Protein AF-A0A7R9VJX6-F1 (afdb_monomer_lite)

Radius of gyration: 19.81 Å; chains: 1; bounding box: 51×28×48 Å

Foldseek 3Di:
DDFDQDPVRDGQDWEWDWDADPVGHTDDIDTDDARDYFPDKDADPQRQWIWTDHPNDIDIDGHDDPWAWEDDDQWTWTWDDDPPAWIWIWTARNVVRDIDIDTDRDDPHDYDDDD

Sequence (115 aa):
VVDVLSSKGERRKLNVVKCYSPYGEHLRNMKVPGGSGISAMTWEGNGLRLALAVDGSIYFANVRPSYKWTVAQSTLVYAFCKAGSSCGMMFWNTKTDDRRIKYVPSIHDLHSAGD

InterPro domains:
  IPR039857 Intraflagellar transport protein 122/121 homolog [PTH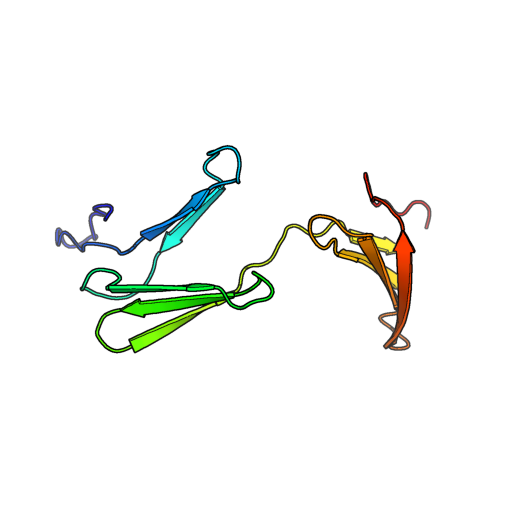R12764] (15-110)

Structure (mmCIF, N/CA/C/O backbone):
data_AF-A0A7R9VJX6-F1
#
_entry.id   AF-A0A7R9VJX6-F1
#
loop_
_atom_site.group_PDB
_atom_site.id
_atom_site.type_symbol
_atom_site.label_atom_id
_atom_site.label_alt_id
_atom_site.label_comp_id
_atom_site.label_asym_id
_atom_site.label_entity_id
_atom_site.label_seq_id
_atom_site.pdbx_PDB_ins_code
_atom_site.Cartn_x
_atom_site.Cartn_y
_atom_site.Cartn_z
_atom_site.occupancy
_atom_site.B_iso_or_equiv
_atom_site.auth_seq_id
_atom_site.auth_comp_id
_atom_site.auth_asym_id
_atom_site.auth_atom_id
_atom_site.pdbx_PDB_model_num
ATOM 1 N N . VAL A 1 1 ? -10.468 9.103 16.784 1.00 46.53 1 VAL A N 1
ATOM 2 C CA . VAL A 1 1 ? -11.869 9.398 16.405 1.00 46.53 1 VAL A CA 1
ATOM 3 C C . VAL A 1 1 ? -11.909 10.823 15.897 1.00 46.53 1 VAL A C 1
ATOM 5 O O . VAL A 1 1 ? -11.337 11.684 16.553 1.00 46.53 1 VAL A O 1
ATOM 8 N N . VAL A 1 2 ? -12.460 11.053 14.708 1.00 45.12 2 VAL A N 1
ATOM 9 C CA . VAL A 1 2 ? -12.644 12.404 14.161 1.00 45.12 2 VAL A CA 1
ATOM 10 C C . VAL A 1 2 ? -14.132 12.563 13.892 1.00 45.12 2 VAL A C 1
ATOM 12 O O . VAL A 1 2 ? -14.724 11.687 13.258 1.00 45.12 2 VAL A O 1
ATOM 15 N N . ASP A 1 3 ? -14.733 13.632 14.402 1.00 43.78 3 ASP A N 1
ATOM 16 C CA . ASP A 1 3 ? -16.150 13.904 14.181 1.00 43.78 3 ASP A CA 1
ATOM 17 C C . ASP A 1 3 ? -16.352 14.454 12.767 1.00 43.78 3 ASP A C 1
ATOM 19 O O . ASP A 1 3 ? -15.680 15.396 12.345 1.00 43.78 3 ASP A O 1
ATOM 23 N N . VAL A 1 4 ? -17.278 13.853 12.020 1.00 48.31 4 VAL A N 1
ATOM 24 C CA . VAL A 1 4 ? -17.715 14.348 10.711 1.00 48.31 4 VAL A CA 1
ATOM 25 C C . VAL A 1 4 ? -19.231 14.481 10.743 1.00 48.31 4 VAL A C 1
ATOM 27 O O . VAL A 1 4 ? -19.941 13.538 11.092 1.00 48.31 4 VAL A O 1
ATOM 30 N N . LEU A 1 5 ? -19.728 15.667 10.392 1.00 40.69 5 LEU A N 1
ATOM 31 C CA . LEU A 1 5 ? -21.159 15.949 10.321 1.00 40.69 5 LEU A CA 1
ATOM 32 C C . LEU A 1 5 ? -21.748 15.295 9.063 1.00 40.69 5 LEU A C 1
ATOM 34 O O . LEU A 1 5 ? -21.300 15.555 7.947 1.00 40.69 5 LEU A O 1
ATOM 38 N N . SER A 1 6 ? -22.746 14.429 9.241 1.00 46.09 6 SER A N 1
ATOM 39 C CA . SER A 1 6 ? -23.576 13.928 8.141 1.00 46.09 6 SER A CA 1
ATOM 40 C C . SER A 1 6 ? -24.657 14.955 7.780 1.00 46.09 6 SER A C 1
ATOM 42 O O . SER A 1 6 ? -25.083 15.724 8.642 1.00 46.09 6 SER A O 1
ATOM 44 N N . SER A 1 7 ? -25.159 14.935 6.537 1.00 48.00 7 SER A N 1
ATOM 45 C CA . SER A 1 7 ? -26.208 15.851 6.042 1.00 48.00 7 SER A CA 1
ATOM 46 C C . SER A 1 7 ? -27.529 15.796 6.827 1.00 48.00 7 SER A C 1
ATOM 48 O O . SER A 1 7 ? -28.382 16.656 6.641 1.00 48.00 7 SER A O 1
ATOM 50 N N . LYS A 1 8 ? -27.690 14.816 7.726 1.00 51.22 8 LYS A N 1
ATOM 51 C CA . LYS A 1 8 ? -28.839 14.659 8.631 1.00 51.22 8 LYS A CA 1
ATOM 52 C C . LYS A 1 8 ? -28.586 15.103 10.082 1.00 51.22 8 LYS A C 1
ATOM 54 O O . LYS A 1 8 ? -29.394 14.798 10.947 1.00 51.22 8 LYS A O 1
ATOM 59 N N . GLY A 1 9 ? -27.472 15.771 10.392 1.00 50.22 9 GLY A N 1
ATOM 60 C CA . GLY A 1 9 ? -27.180 16.245 11.757 1.00 50.22 9 GLY A CA 1
ATOM 61 C C . GLY A 1 9 ? -26.773 15.152 12.761 1.00 50.22 9 GLY A C 1
ATOM 62 O O . GLY A 1 9 ? -26.416 15.466 13.894 1.00 50.22 9 GLY A O 1
ATOM 63 N N . GLU A 1 10 ? -26.744 13.878 12.359 1.00 55.03 10 GLU A N 1
ATOM 64 C CA . GLU A 1 10 ? -26.171 12.796 13.166 1.00 55.03 10 GLU A CA 1
ATOM 65 C C . GLU A 1 10 ? -24.639 12.915 13.217 1.00 55.03 10 GLU A C 1
ATOM 67 O O . GLU A 1 10 ? -23.957 12.820 12.188 1.00 55.03 10 GLU A O 1
ATOM 72 N N . ARG A 1 11 ? -24.079 13.068 14.427 1.00 53.69 11 ARG A N 1
ATOM 73 C CA . ARG A 1 11 ? -22.641 12.883 14.674 1.00 53.69 11 ARG A CA 1
ATOM 74 C C . ARG A 1 11 ? -22.302 11.404 14.529 1.00 53.69 11 ARG A C 1
ATOM 76 O O . ARG A 1 11 ? -22.426 10.632 15.477 1.00 53.69 11 ARG A O 1
ATOM 83 N N . ARG A 1 12 ? -21.857 11.000 13.342 1.00 61.69 12 ARG A N 1
ATOM 84 C CA . ARG A 1 12 ? -21.286 9.666 13.140 1.00 61.69 12 ARG A CA 1
ATOM 85 C C . ARG A 1 12 ? -19.812 9.716 13.505 1.00 61.69 12 ARG A C 1
ATOM 87 O O . ARG A 1 12 ? -19.025 10.393 12.846 1.00 61.69 12 ARG A O 1
ATOM 94 N N . LYS A 1 13 ? -19.441 8.995 14.563 1.00 65.94 13 LYS A N 1
ATOM 95 C CA . LYS A 1 13 ? -18.035 8.768 14.900 1.00 65.94 13 LYS A CA 1
ATOM 96 C C . LYS A 1 13 ? -17.432 7.920 13.791 1.00 65.94 13 LYS A C 1
ATOM 98 O O . LYS A 1 13 ? -17.842 6.783 13.596 1.00 65.94 13 LYS A O 1
ATOM 103 N N . LEU A 1 14 ? -16.489 8.486 13.045 1.00 76.75 14 LEU A N 1
ATOM 104 C CA . LEU A 1 14 ? -15.758 7.736 12.036 1.00 76.75 14 LEU A CA 1
ATOM 105 C C . LEU A 1 14 ? -14.461 7.205 12.632 1.00 76.75 14 LEU A C 1
ATOM 107 O O . LEU A 1 14 ? -13.681 7.935 13.261 1.00 76.75 14 LEU A O 1
ATOM 111 N N . ASN A 1 15 ? -14.209 5.930 12.368 1.00 87.75 15 ASN A N 1
ATOM 112 C CA . ASN A 1 15 ? -12.904 5.345 12.589 1.00 87.75 15 ASN A CA 1
ATOM 113 C C . ASN A 1 15 ? -11.937 5.874 11.538 1.00 87.75 15 ASN A C 1
ATOM 115 O O . ASN A 1 15 ? -12.224 5.883 10.339 1.00 87.75 15 ASN A O 1
ATOM 119 N N . VAL A 1 16 ? -10.777 6.326 12.001 1.00 90.19 16 VAL A N 1
ATOM 120 C CA . VAL A 1 16 ? -9.723 6.843 11.135 1.00 90.19 16 VAL A CA 1
ATOM 121 C C . VAL A 1 16 ? -8.405 6.252 11.591 1.00 90.19 16 VAL A C 1
ATOM 123 O O . VAL A 1 16 ? -7.991 6.472 12.729 1.00 90.19 16 VAL A O 1
ATOM 126 N N . VAL A 1 17 ? -7.739 5.545 10.685 1.00 91.81 17 VAL A N 1
ATOM 127 C CA . VAL A 1 17 ? -6.328 5.187 10.826 1.00 91.81 17 VAL A CA 1
ATOM 128 C C . VAL A 1 17 ? -5.511 6.336 10.248 1.00 91.81 17 VAL A C 1
ATOM 130 O O . VAL A 1 17 ? -5.730 6.747 9.106 1.00 91.81 17 VAL A O 1
ATOM 133 N N . LYS A 1 18 ? -4.591 6.877 11.045 1.00 92.00 18 LYS A N 1
ATOM 134 C CA . LYS A 1 18 ? -3.647 7.907 10.609 1.00 92.00 18 LYS A CA 1
ATOM 135 C C . LYS A 1 18 ? -2.295 7.255 10.349 1.00 92.00 18 LYS A C 1
ATOM 137 O O . LYS A 1 18 ? -1.743 6.612 11.236 1.00 92.00 18 LYS A O 1
ATOM 142 N N . CYS A 1 19 ? -1.779 7.418 9.142 1.00 89.31 19 CYS A N 1
ATOM 143 C CA . CYS A 1 19 ? -0.470 6.922 8.743 1.00 89.31 19 CYS A CA 1
ATOM 144 C C . CYS A 1 19 ? 0.556 8.047 8.880 1.00 89.31 19 CYS A C 1
ATOM 146 O O . CYS A 1 19 ? 0.316 9.155 8.396 1.00 89.31 19 CYS A O 1
ATOM 148 N N . TYR A 1 20 ? 1.692 7.736 9.500 1.00 91.31 20 TYR A N 1
ATOM 149 C CA . TYR A 1 20 ? 2.810 8.654 9.696 1.00 91.31 20 TYR A CA 1
ATOM 150 C C . TYR A 1 20 ? 4.103 8.051 9.143 1.00 91.31 20 TYR A C 1
ATOM 152 O O . TYR A 1 20 ? 4.234 6.827 9.071 1.00 91.31 20 TYR A O 1
ATOM 160 N N . SER A 1 21 ? 5.046 8.904 8.746 1.00 87.94 21 SER A N 1
ATOM 161 C CA . SER A 1 21 ? 6.404 8.491 8.409 1.00 87.94 21 SER A CA 1
ATOM 162 C C . SER A 1 21 ? 7.158 8.070 9.678 1.00 87.94 21 SER A C 1
ATOM 164 O O . SER A 1 21 ? 6.764 8.453 10.785 1.00 87.94 21 SER A O 1
ATOM 166 N N . PRO A 1 22 ? 8.273 7.325 9.555 1.00 85.56 22 PRO A N 1
ATOM 167 C CA . PRO A 1 22 ? 9.154 7.039 10.691 1.00 85.56 22 PRO A CA 1
ATOM 168 C C . PRO A 1 22 ? 9.708 8.299 11.378 1.00 85.56 22 PRO A C 1
ATOM 170 O O . PRO A 1 22 ? 10.150 8.226 12.518 1.00 85.56 22 PRO A O 1
ATOM 173 N N . TYR A 1 23 ? 9.662 9.449 10.698 1.00 93.75 23 TYR A N 1
ATOM 174 C CA . TYR A 1 23 ? 10.088 10.754 11.206 1.00 93.75 23 TYR A CA 1
ATOM 175 C C . TYR A 1 23 ? 8.936 11.562 11.832 1.00 93.75 23 TYR A C 1
ATOM 177 O O . TYR A 1 23 ? 9.127 12.709 12.220 1.00 93.75 23 TYR A O 1
ATOM 185 N N . GLY A 1 24 ? 7.736 10.978 11.934 1.00 93.00 24 GLY A N 1
ATOM 186 C CA . GLY A 1 24 ? 6.560 11.609 12.540 1.00 93.00 24 GLY A CA 1
ATOM 187 C C . GLY A 1 24 ? 5.737 12.487 11.595 1.00 93.00 24 GLY A C 1
ATOM 188 O O . GLY A 1 24 ? 4.766 13.106 12.029 1.00 93.00 24 GLY A O 1
ATOM 189 N N . GLU A 1 25 ? 6.063 12.532 10.303 1.00 94.50 25 GLU A N 1
ATOM 190 C CA . GLU A 1 25 ? 5.308 13.326 9.330 1.00 94.50 25 GLU A CA 1
ATOM 191 C C . GLU A 1 25 ? 3.980 12.650 8.995 1.00 94.50 25 GLU A C 1
ATOM 193 O O . GLU A 1 25 ? 3.917 11.438 8.795 1.00 94.50 25 GLU A O 1
ATOM 198 N N . HIS A 1 26 ? 2.897 13.418 8.910 1.00 93.19 26 HIS A N 1
ATOM 199 C CA . HIS A 1 26 ? 1.596 12.876 8.523 1.00 93.19 26 HIS A CA 1
ATOM 200 C C . HIS A 1 26 ? 1.579 12.515 7.032 1.00 93.19 26 HIS A C 1
ATOM 202 O O . HIS A 1 26 ? 1.855 13.358 6.186 1.00 93.19 26 HIS A O 1
ATOM 208 N N . LEU A 1 27 ? 1.232 11.265 6.708 1.00 89.75 27 LEU A N 1
ATOM 209 C CA . LEU A 1 27 ? 1.191 10.772 5.328 1.00 89.75 27 LEU A CA 1
ATOM 210 C C . LEU A 1 27 ? -0.234 10.747 4.774 1.00 89.75 27 LEU A C 1
ATOM 212 O O . LEU A 1 27 ? -0.509 11.254 3.687 1.00 89.75 27 LEU A O 1
ATOM 216 N N . ARG A 1 28 ? -1.154 10.080 5.484 1.00 89.12 28 ARG A N 1
ATOM 217 C CA . ARG A 1 28 ? -2.520 9.848 4.993 1.00 89.12 28 ARG A CA 1
ATOM 218 C C . ARG A 1 28 ? -3.482 9.497 6.124 1.00 89.12 28 ARG A C 1
ATOM 220 O O . ARG A 1 28 ? -3.096 8.909 7.128 1.00 89.12 28 ARG A O 1
ATOM 227 N N . ASN A 1 29 ? -4.760 9.811 5.919 1.00 91.81 29 ASN A N 1
ATOM 228 C CA . ASN A 1 29 ? -5.869 9.320 6.735 1.00 91.81 29 ASN A CA 1
ATOM 229 C C . ASN A 1 29 ? -6.672 8.281 5.948 1.00 91.81 29 ASN A C 1
ATOM 231 O O . ASN A 1 29 ? -7.071 8.539 4.813 1.00 91.81 29 ASN A O 1
ATOM 235 N N . MET A 1 30 ? -6.950 7.136 6.564 1.00 90.88 30 MET A N 1
ATOM 236 C CA . MET A 1 30 ? -7.807 6.092 6.011 1.00 90.88 30 MET A CA 1
ATOM 237 C C . MET A 1 30 ? -9.057 5.965 6.876 1.00 90.88 30 MET A C 1
ATOM 239 O O . MET A 1 30 ? -8.969 5.663 8.066 1.00 90.88 30 MET A O 1
ATOM 243 N N . LYS A 1 31 ? -10.224 6.215 6.277 1.00 90.50 31 LYS A N 1
ATOM 244 C CA . LYS A 1 31 ? -11.513 5.991 6.938 1.00 90.50 31 LYS A CA 1
ATOM 245 C C . LYS A 1 31 ? -11.790 4.495 6.981 1.00 90.50 31 LYS A C 1
ATOM 247 O O . LYS A 1 31 ? -11.627 3.818 5.969 1.00 90.50 31 LYS A O 1
ATOM 252 N N . VAL A 1 32 ? -12.222 4.007 8.134 1.00 90.00 32 VAL A N 1
ATOM 253 C CA . VAL A 1 32 ? -12.578 2.603 8.337 1.00 90.00 32 VAL A CA 1
ATOM 254 C C . VAL A 1 32 ? -14.080 2.534 8.622 1.00 90.00 32 VAL A C 1
ATOM 256 O O . VAL A 1 32 ? -14.565 3.322 9.439 1.00 90.00 32 VAL A O 1
ATOM 259 N N . PRO A 1 33 ? -14.836 1.660 7.937 1.00 87.12 33 PRO A N 1
ATOM 260 C CA . PRO A 1 33 ? -16.240 1.420 8.257 1.00 87.12 33 PRO A CA 1
ATOM 261 C C . PRO A 1 33 ? -16.421 0.917 9.695 1.00 87.12 33 PRO A C 1
ATOM 263 O O . PRO A 1 33 ? -15.481 0.415 10.306 1.00 87.12 33 PRO A O 1
ATOM 266 N N . GLY A 1 34 ? -17.637 1.044 10.218 1.00 82.75 34 GLY A N 1
ATOM 267 C CA . GLY A 1 34 ? -17.992 0.614 11.572 1.00 82.75 34 GLY A CA 1
ATOM 268 C C . GLY A 1 34 ? -18.477 1.762 12.453 1.00 82.75 34 GLY A C 1
ATOM 269 O O . GLY A 1 34 ? -18.169 2.930 12.207 1.00 82.75 34 GLY A O 1
ATOM 270 N N . GLY A 1 35 ? -19.291 1.409 13.443 1.00 76.62 35 GLY A N 1
ATOM 271 C CA . GLY A 1 35 ? -19.828 2.314 14.455 1.00 76.62 35 GLY A CA 1
ATOM 272 C C . GLY A 1 35 ? -19.045 2.265 15.770 1.00 76.62 35 GLY A C 1
ATOM 273 O O . GLY A 1 35 ? -18.975 3.284 16.462 1.00 76.62 35 GLY A O 1
ATOM 274 N N . SER A 1 36 ? -18.427 1.124 16.109 1.00 77.38 36 SER A N 1
ATOM 275 C CA . SER A 1 36 ? -17.504 1.020 17.248 1.00 77.38 36 SER A CA 1
ATOM 276 C C . SER A 1 36 ? -16.112 1.525 16.893 1.00 77.38 36 SER A C 1
ATOM 278 O O . SER A 1 36 ? -15.753 1.588 15.727 1.00 77.38 36 SER A O 1
ATOM 280 N N . GLY A 1 37 ? -15.270 1.801 17.892 1.00 84.81 37 GLY A N 1
ATOM 281 C CA . GLY A 1 37 ? -13.837 2.024 17.670 1.00 84.81 37 GLY A CA 1
ATOM 282 C C . GLY A 1 37 ? -13.124 0.815 17.041 1.00 84.81 37 GLY A C 1
ATOM 283 O O . GLY A 1 37 ? -13.645 -0.302 17.054 1.00 84.81 37 GLY A O 1
ATOM 284 N N . ILE A 1 38 ? -11.907 1.036 16.536 1.00 91.69 38 ILE A N 1
ATOM 285 C CA . ILE A 1 38 ? -10.978 -0.039 16.147 1.00 91.69 38 ILE A CA 1
ATOM 286 C C . ILE A 1 38 ? -10.453 -0.694 17.431 1.00 91.69 38 ILE A C 1
ATOM 288 O O . ILE A 1 38 ? -9.838 -0.005 18.245 1.00 91.69 38 ILE A O 1
ATOM 292 N N . SER A 1 39 ? -10.697 -1.993 17.622 1.00 93.94 39 SER A N 1
ATOM 293 C CA . SER A 1 39 ? -10.311 -2.710 18.848 1.00 93.94 39 SER A CA 1
ATOM 294 C C . SER A 1 39 ? -8.900 -3.294 18.787 1.00 93.94 39 SER A C 1
ATOM 296 O O . SER A 1 39 ? -8.227 -3.381 19.810 1.00 93.94 39 SER A O 1
ATOM 298 N N . ALA A 1 40 ? -8.436 -3.670 17.595 1.00 94.38 40 ALA A N 1
ATOM 299 C CA . ALA A 1 40 ? -7.086 -4.171 17.371 1.00 94.38 40 ALA A CA 1
ATOM 300 C C . ALA A 1 40 ? -6.625 -3.902 15.934 1.00 94.38 40 ALA A C 1
ATOM 302 O O . ALA A 1 40 ? -7.437 -3.779 15.012 1.00 94.38 40 ALA A O 1
ATOM 303 N N . MET A 1 41 ? -5.306 -3.846 15.742 1.00 94.19 41 MET A N 1
ATOM 304 C CA . MET A 1 41 ? -4.683 -3.750 14.426 1.00 94.19 41 MET A CA 1
ATOM 305 C C . MET A 1 41 ? -3.351 -4.493 14.385 1.00 94.19 41 MET A C 1
ATOM 307 O O . MET A 1 41 ? -2.620 -4.510 15.373 1.00 94.19 41 MET A O 1
ATOM 311 N N . THR A 1 42 ? -3.020 -5.077 13.237 1.00 95.25 42 THR A N 1
ATOM 312 C CA . THR A 1 42 ? -1.722 -5.723 13.01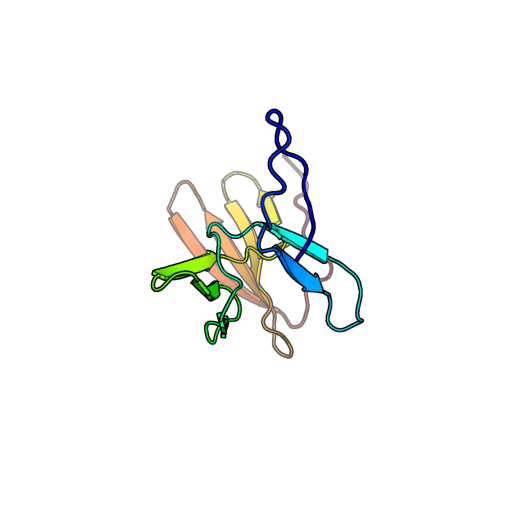7 1.00 95.25 42 THR A CA 1
ATOM 313 C C . THR A 1 42 ? -1.276 -5.602 11.563 1.00 95.25 42 THR A C 1
ATOM 315 O O . THR A 1 42 ? -2.100 -5.441 10.660 1.00 95.25 42 THR A O 1
ATOM 318 N N . TRP A 1 43 ? 0.032 -5.679 11.341 1.00 93.50 43 TRP A N 1
ATOM 319 C CA . TRP A 1 43 ? 0.653 -5.651 10.021 1.00 93.50 43 TRP A CA 1
ATOM 320 C C . TRP A 1 43 ? 0.895 -7.063 9.488 1.00 93.50 43 TRP A C 1
ATOM 322 O O . TRP A 1 43 ? 1.288 -7.965 10.224 1.00 93.50 43 TRP A O 1
ATOM 332 N N . GLU A 1 44 ? 0.721 -7.236 8.180 1.00 92.38 44 GLU A N 1
ATOM 333 C CA . GLU A 1 44 ? 1.303 -8.365 7.454 1.00 92.38 44 GLU A CA 1
ATOM 334 C C . GLU A 1 44 ? 2.838 -8.252 7.485 1.00 92.38 44 GLU A C 1
ATOM 336 O O . GLU A 1 44 ? 3.384 -7.150 7.418 1.00 92.38 44 GLU A O 1
ATOM 341 N N . GLY A 1 45 ? 3.556 -9.378 7.555 1.00 84.19 45 GLY A N 1
ATOM 342 C CA . GLY A 1 45 ? 5.016 -9.391 7.737 1.00 84.19 45 GLY A CA 1
ATOM 343 C C . GLY A 1 45 ? 5.833 -8.678 6.646 1.00 84.19 45 GLY A C 1
ATOM 344 O O . GLY A 1 45 ? 6.978 -8.307 6.888 1.00 84.19 45 GLY A O 1
ATOM 345 N N . ASN A 1 46 ? 5.263 -8.451 5.458 1.00 80.81 46 ASN A N 1
ATOM 346 C CA . ASN A 1 46 ? 5.890 -7.676 4.377 1.00 80.81 46 ASN A CA 1
ATOM 347 C C . ASN A 1 46 ? 5.585 -6.163 4.433 1.00 80.81 46 ASN A C 1
ATOM 349 O O . ASN A 1 46 ? 6.144 -5.409 3.639 1.00 80.81 46 ASN A O 1
ATOM 353 N N . GLY A 1 47 ? 4.703 -5.717 5.335 1.00 83.94 47 GLY A N 1
ATOM 354 C CA . GLY A 1 47 ? 4.299 -4.318 5.489 1.00 83.94 47 GLY A CA 1
ATOM 355 C C . GLY A 1 47 ? 3.371 -3.775 4.394 1.00 83.94 47 GLY A C 1
ATOM 356 O O . GLY A 1 47 ? 3.101 -2.577 4.370 1.00 83.94 47 GLY A O 1
ATOM 357 N N . LEU A 1 48 ? 2.868 -4.618 3.485 1.00 88.69 48 LEU A N 1
ATOM 358 C CA . LEU A 1 48 ? 1.997 -4.194 2.378 1.00 88.69 48 LEU A CA 1
ATOM 359 C C . LEU A 1 48 ? 0.506 -4.324 2.691 1.00 88.69 48 LEU A C 1
ATOM 361 O O . LEU A 1 48 ? -0.334 -3.948 1.873 1.00 88.69 48 LEU A O 1
ATOM 365 N N . ARG A 1 49 ? 0.155 -4.829 3.872 1.00 92.88 49 ARG A N 1
ATOM 366 C CA . ARG A 1 49 ? -1.234 -4.978 4.293 1.00 92.88 49 ARG A CA 1
ATOM 367 C C . ARG A 1 49 ? -1.381 -4.814 5.790 1.00 92.88 49 ARG A C 1
ATOM 369 O O . ARG A 1 49 ? -0.511 -5.201 6.566 1.00 92.88 49 ARG A O 1
ATOM 376 N N . LEU A 1 50 ? -2.530 -4.287 6.172 1.00 93.94 50 LEU A N 1
ATOM 377 C CA . LEU A 1 50 ? -2.958 -4.107 7.544 1.00 93.94 50 LEU A CA 1
ATOM 378 C C . LEU A 1 50 ? -4.247 -4.900 7.774 1.00 93.94 50 LEU A C 1
ATOM 380 O O . LEU A 1 50 ? -5.152 -4.854 6.939 1.00 93.94 50 LEU A O 1
ATOM 384 N N . ALA A 1 51 ? -4.336 -5.593 8.904 1.00 95.56 51 ALA A N 1
ATOM 385 C CA . ALA A 1 51 ? -5.566 -6.197 9.395 1.00 95.56 51 ALA A CA 1
ATOM 386 C C . ALA A 1 51 ? -6.124 -5.358 10.553 1.00 95.56 51 ALA A C 1
ATOM 388 O O . ALA A 1 51 ? -5.376 -4.939 11.439 1.00 95.56 51 ALA A O 1
ATOM 389 N N . LEU A 1 52 ? -7.431 -5.104 10.536 1.00 95.19 52 LEU A N 1
ATOM 390 C CA . LEU A 1 52 ? -8.147 -4.271 11.503 1.00 95.19 52 LEU A CA 1
ATOM 391 C C . LEU A 1 52 ? -9.349 -5.035 12.055 1.00 95.19 52 LEU A C 1
ATOM 393 O O . LEU A 1 52 ? -10.144 -5.548 11.272 1.00 95.19 52 LEU A O 1
ATOM 397 N N . ALA A 1 53 ? -9.519 -5.056 13.375 1.00 95.50 53 ALA A N 1
ATOM 398 C CA . ALA A 1 53 ? -10.717 -5.589 14.021 1.00 95.50 53 ALA A CA 1
ATOM 399 C C . ALA A 1 53 ? -11.680 -4.444 14.379 1.00 95.50 53 ALA A C 1
ATOM 401 O O . ALA A 1 53 ? -11.313 -3.529 15.123 1.00 95.50 53 ALA A O 1
ATOM 402 N N . VAL A 1 54 ? -12.901 -4.483 13.834 1.00 93.75 54 VAL A N 1
ATOM 403 C CA . VAL A 1 54 ? -13.953 -3.471 14.055 1.00 93.75 54 VAL A CA 1
ATOM 404 C C . VAL A 1 54 ? -15.321 -4.152 14.069 1.00 93.75 54 VAL A C 1
ATOM 406 O O . VAL A 1 54 ? -15.612 -4.922 13.158 1.00 93.75 54 VAL A O 1
ATOM 409 N N . ASP A 1 55 ? -16.160 -3.881 15.077 1.00 90.19 55 ASP A N 1
ATOM 410 C CA . ASP A 1 55 ? -17.538 -4.404 15.184 1.00 90.19 55 ASP A CA 1
ATOM 411 C C . ASP A 1 55 ? -17.665 -5.935 14.969 1.00 90.19 55 ASP A C 1
ATOM 413 O O . ASP A 1 55 ? -18.583 -6.419 14.311 1.00 90.19 55 ASP A O 1
ATOM 417 N N . GLY A 1 56 ? -16.706 -6.726 15.468 1.00 90.06 56 GLY A N 1
ATOM 418 C CA . GLY A 1 56 ? -16.700 -8.190 15.293 1.00 90.06 56 GLY A CA 1
ATOM 419 C C . GLY A 1 56 ? -16.311 -8.677 13.888 1.00 90.06 56 GLY A C 1
ATOM 420 O O . GLY A 1 56 ? -16.354 -9.874 13.623 1.00 90.06 56 GLY A O 1
ATOM 421 N N . SER A 1 57 ? -15.898 -7.771 12.998 1.00 91.69 57 SER A N 1
ATOM 422 C CA . SER A 1 57 ? -15.402 -8.070 11.651 1.00 91.69 57 SER A CA 1
ATOM 423 C C . SER A 1 57 ? -13.904 -7.787 11.526 1.00 91.69 57 SER A C 1
ATOM 425 O O . SER A 1 57 ? -13.359 -6.923 12.219 1.00 91.69 57 SER A O 1
ATOM 427 N N . ILE A 1 58 ? -13.237 -8.489 10.603 1.00 94.06 58 ILE A N 1
ATOM 428 C CA . ILE A 1 58 ? -11.835 -8.240 10.241 1.00 94.06 58 ILE A CA 1
ATOM 429 C C . ILE A 1 58 ?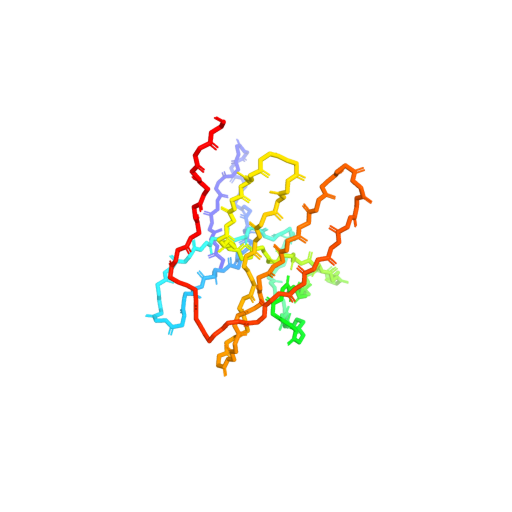 -11.786 -7.583 8.861 1.00 94.06 58 ILE A C 1
ATOM 431 O O . ILE A 1 58 ? -12.237 -8.156 7.871 1.00 94.06 58 ILE A O 1
ATOM 435 N N . TYR A 1 59 ? -11.197 -6.393 8.795 1.00 93.19 59 TYR A N 1
ATOM 436 C CA . TYR A 1 59 ? -10.943 -5.668 7.556 1.00 93.19 59 TYR A CA 1
ATOM 437 C C . TYR A 1 59 ? -9.479 -5.807 7.155 1.00 93.19 59 TYR A C 1
ATOM 439 O O . TYR A 1 59 ? -8.586 -5.686 7.993 1.00 93.19 59 TYR A O 1
ATOM 447 N N . PHE A 1 60 ? -9.232 -5.980 5.858 1.00 94.06 60 PHE A N 1
ATOM 448 C CA . PHE A 1 60 ? -7.892 -5.935 5.282 1.00 94.06 60 PHE A CA 1
ATOM 449 C C . PHE A 1 60 ? -7.730 -4.679 4.434 1.00 94.06 60 PHE A C 1
ATOM 451 O O . PHE A 1 60 ? -8.513 -4.432 3.518 1.00 94.06 60 PHE A O 1
ATOM 458 N N . ALA A 1 61 ? -6.693 -3.899 4.719 1.00 93.12 61 ALA A N 1
ATOM 459 C CA . ALA A 1 61 ? -6.324 -2.725 3.942 1.00 93.12 61 ALA A CA 1
ATOM 460 C C . ALA A 1 61 ? -4.970 -2.951 3.269 1.00 93.12 61 ALA A C 1
ATOM 462 O O . ALA A 1 61 ? -3.989 -3.264 3.939 1.00 93.12 61 ALA A O 1
ATOM 463 N N . ASN A 1 62 ? -4.912 -2.766 1.950 1.00 92.38 62 ASN A N 1
ATOM 464 C CA . ASN A 1 62 ? -3.666 -2.855 1.191 1.00 92.38 62 ASN A CA 1
ATOM 465 C C . ASN A 1 62 ? -2.942 -1.506 1.191 1.00 92.38 62 ASN A C 1
ATOM 467 O O . ASN A 1 62 ? -3.530 -0.468 0.882 1.00 92.38 62 ASN A O 1
ATOM 471 N N . VAL A 1 63 ? -1.644 -1.542 1.461 1.00 87.38 63 VAL A N 1
ATOM 472 C CA . VAL A 1 63 ? -0.729 -0.418 1.300 1.00 87.38 63 VAL A CA 1
ATOM 473 C C . VAL A 1 63 ? -0.048 -0.549 -0.052 1.00 87.38 63 VAL A C 1
ATOM 475 O O . VAL A 1 63 ? 0.532 -1.579 -0.383 1.00 87.38 63 VAL A O 1
ATOM 478 N N . ARG A 1 64 ? -0.121 0.518 -0.847 1.00 84.31 64 ARG A N 1
ATOM 479 C CA . ARG A 1 64 ? 0.605 0.637 -2.111 1.00 84.31 64 ARG A CA 1
ATOM 480 C C . ARG A 1 64 ? 1.690 1.693 -1.932 1.00 84.31 64 ARG A C 1
ATOM 482 O O . ARG A 1 64 ? 1.351 2.877 -1.922 1.00 84.31 64 ARG A O 1
ATOM 489 N N . PRO A 1 65 ? 2.957 1.290 -1.742 1.00 79.25 65 PRO A N 1
ATOM 490 C CA . PRO A 1 65 ? 4.071 2.220 -1.766 1.00 79.25 65 PRO A CA 1
ATOM 491 C C . PRO A 1 65 ? 4.090 3.009 -3.074 1.00 79.25 65 PRO A C 1
ATOM 493 O O . PRO A 1 65 ? 3.714 2.497 -4.131 1.00 79.25 65 PRO A O 1
ATOM 496 N N . SER A 1 66 ? 4.574 4.244 -3.010 1.00 82.38 66 SER A N 1
ATOM 497 C CA . SER A 1 66 ? 4.926 4.999 -4.209 1.00 82.38 66 SER A CA 1
ATOM 498 C C . SER A 1 66 ? 6.200 4.398 -4.802 1.00 82.38 66 SER A C 1
ATOM 500 O O . SER A 1 66 ? 7.310 4.785 -4.442 1.00 82.38 66 SER A O 1
ATOM 502 N N . TYR A 1 67 ? 6.046 3.391 -5.659 1.00 86.69 67 TYR A N 1
ATOM 503 C CA . TYR A 1 67 ? 7.163 2.800 -6.388 1.00 86.69 67 TYR A CA 1
ATOM 504 C C . TYR A 1 67 ? 7.674 3.779 -7.447 1.00 86.69 67 TYR A C 1
ATOM 506 O O . TYR A 1 67 ? 6.884 4.462 -8.097 1.00 86.69 67 TYR A O 1
ATOM 514 N N . LYS A 1 68 ? 8.993 3.824 -7.648 1.00 91.94 68 LYS A N 1
ATOM 515 C CA . LYS A 1 68 ? 9.586 4.508 -8.803 1.00 91.94 68 LYS A CA 1
ATOM 516 C C . LYS A 1 68 ? 9.413 3.606 -10.016 1.00 91.94 68 LYS A C 1
ATOM 518 O O . LYS A 1 68 ? 9.745 2.422 -9.937 1.00 91.94 68 LYS A O 1
ATOM 523 N N . TRP A 1 69 ? 8.879 4.137 -11.106 1.00 94.94 69 TRP A N 1
ATOM 524 C CA . TRP A 1 69 ? 8.615 3.364 -12.311 1.00 94.94 69 TRP A CA 1
ATOM 525 C C . TRP A 1 69 ? 8.734 4.232 -13.557 1.00 94.94 69 TRP A C 1
ATOM 527 O O . TRP A 1 69 ? 8.604 5.451 -13.497 1.00 94.94 69 TRP A O 1
ATOM 537 N N . THR A 1 70 ? 8.981 3.584 -14.685 1.00 95.69 70 THR A N 1
ATOM 538 C CA . THR A 1 70 ? 9.033 4.202 -16.004 1.00 95.69 70 THR A CA 1
ATOM 539 C C . THR A 1 70 ? 8.694 3.168 -17.078 1.00 95.69 70 THR A C 1
ATOM 541 O O . THR A 1 70 ? 8.680 1.968 -16.805 1.00 95.69 70 THR A O 1
ATOM 544 N N . VAL A 1 71 ? 8.396 3.609 -18.296 1.00 94.94 71 VAL A N 1
ATOM 545 C CA . VAL A 1 71 ? 8.069 2.732 -19.427 1.00 94.94 71 VAL A CA 1
ATOM 546 C C . VAL A 1 71 ? 8.961 3.096 -20.604 1.00 94.94 71 VAL A C 1
ATOM 548 O O . VAL A 1 71 ? 9.088 4.270 -20.939 1.00 94.94 71 VAL A O 1
ATOM 551 N N . ALA A 1 72 ? 9.561 2.085 -21.231 1.00 93.69 72 ALA A N 1
ATOM 552 C CA . ALA A 1 72 ? 10.305 2.214 -22.479 1.00 93.69 72 ALA A CA 1
ATOM 553 C C . ALA A 1 72 ? 9.742 1.212 -23.493 1.00 93.69 72 ALA A C 1
ATOM 555 O O . ALA A 1 72 ? 9.805 -0.004 -23.279 1.00 93.69 72 ALA A O 1
ATOM 556 N N . GLN A 1 73 ? 9.160 1.714 -24.586 1.00 93.00 73 GLN A N 1
ATOM 557 C CA . GLN A 1 73 ? 8.423 0.912 -25.567 1.00 93.00 73 GLN A CA 1
ATOM 558 C C . GLN A 1 73 ? 7.372 -0.001 -24.896 1.00 93.00 73 GLN A C 1
ATOM 560 O O . GLN A 1 73 ? 6.409 0.475 -24.307 1.00 93.00 73 GLN A O 1
ATOM 565 N N . SER A 1 74 ? 7.539 -1.327 -24.984 1.00 95.38 74 SER A N 1
ATOM 566 C CA . SER A 1 74 ? 6.647 -2.329 -24.375 1.00 95.38 74 SER A CA 1
ATOM 567 C C . SER A 1 74 ? 7.167 -2.876 -23.044 1.00 95.38 74 SER A C 1
ATOM 569 O O . SER A 1 74 ? 6.669 -3.892 -22.575 1.00 95.38 74 SER A O 1
ATOM 571 N N . THR A 1 75 ? 8.172 -2.239 -22.437 1.00 96.44 75 THR A N 1
ATOM 572 C CA . THR A 1 75 ? 8.764 -2.681 -21.169 1.00 96.44 75 THR A CA 1
ATOM 573 C C . THR A 1 75 ? 8.428 -1.704 -20.049 1.00 96.44 75 THR A C 1
ATOM 575 O O . THR A 1 75 ? 8.885 -0.561 -20.054 1.00 96.44 75 THR A O 1
ATOM 578 N N . LEU A 1 76 ? 7.658 -2.164 -19.062 1.00 96.25 76 LEU A N 1
ATOM 579 C CA . LEU A 1 76 ? 7.473 -1.482 -17.785 1.00 96.25 76 LEU A CA 1
ATOM 580 C C . LEU A 1 76 ? 8.669 -1.789 -16.883 1.00 96.25 76 LEU A C 1
ATOM 582 O O . LEU A 1 76 ? 8.988 -2.951 -16.629 1.00 96.25 76 LEU A O 1
ATOM 586 N N . VAL A 1 77 ? 9.303 -0.742 -16.367 1.00 95.81 77 VAL A N 1
ATOM 587 C CA . VAL A 1 77 ? 10.394 -0.847 -15.403 1.00 95.81 77 VAL A CA 1
ATOM 588 C C . VAL A 1 77 ? 9.940 -0.256 -14.080 1.00 95.81 77 VAL A C 1
ATOM 590 O O . VAL A 1 77 ? 9.521 0.897 -14.037 1.00 95.81 77 VAL A O 1
ATOM 593 N N . TYR A 1 78 ? 10.019 -1.012 -12.987 1.00 94.94 78 TYR A N 1
ATOM 594 C CA . TYR A 1 78 ? 9.711 -0.488 -11.654 1.00 94.94 78 TYR A CA 1
ATOM 595 C C . TYR A 1 78 ? 10.687 -0.992 -10.592 1.00 94.94 78 TYR A C 1
ATOM 597 O O . TYR A 1 78 ? 11.178 -2.120 -10.644 1.00 94.94 78 TYR A O 1
ATOM 605 N N . ALA A 1 79 ? 10.960 -0.138 -9.610 1.00 93.81 79 ALA A N 1
ATOM 606 C CA . ALA A 1 79 ? 11.815 -0.435 -8.471 1.00 93.81 79 ALA A CA 1
ATOM 607 C C . ALA A 1 79 ? 10.992 -0.833 -7.247 1.00 93.81 79 ALA A C 1
ATOM 609 O O . ALA A 1 79 ? 10.012 -0.171 -6.909 1.00 93.81 79 ALA A O 1
ATOM 610 N N . PHE A 1 80 ? 11.449 -1.851 -6.526 1.00 89.12 80 PHE A N 1
ATOM 611 C CA . PHE A 1 80 ? 10.947 -2.229 -5.211 1.00 89.12 80 PHE A CA 1
ATOM 612 C C . PHE A 1 80 ? 12.131 -2.424 -4.258 1.00 89.12 80 PHE A C 1
ATOM 614 O O . PHE A 1 80 ? 13.010 -3.256 -4.475 1.00 89.12 80 PHE A O 1
ATOM 621 N N . CYS A 1 81 ? 12.174 -1.621 -3.198 1.00 84.06 81 CYS A N 1
ATOM 622 C CA . CYS A 1 81 ? 13.247 -1.659 -2.210 1.00 84.06 81 CYS A CA 1
ATOM 623 C C . CYS A 1 81 ? 12.727 -2.269 -0.910 1.00 84.06 81 CYS A C 1
ATOM 625 O O . CYS A 1 81 ? 11.654 -1.899 -0.430 1.00 84.06 81 CYS A O 1
ATOM 627 N N . LYS A 1 82 ? 13.507 -3.177 -0.319 1.00 72.38 82 LYS A N 1
ATOM 628 C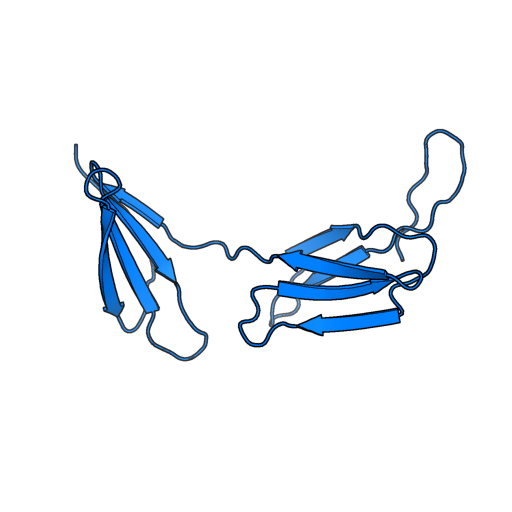 CA . LYS A 1 82 ? 13.301 -3.617 1.061 1.00 72.38 82 LYS A CA 1
ATOM 629 C C . LYS A 1 82 ? 14.166 -2.745 1.968 1.00 72.38 82 LYS A C 1
ATOM 631 O O . LYS A 1 82 ? 15.338 -2.533 1.667 1.00 72.38 82 LYS A O 1
ATOM 636 N N . ALA A 1 83 ? 13.596 -2.234 3.059 1.00 70.44 83 ALA A N 1
ATOM 637 C CA . ALA A 1 83 ? 14.343 -1.423 4.020 1.00 70.44 83 ALA A CA 1
ATOM 638 C C . ALA A 1 83 ? 15.612 -2.167 4.484 1.00 70.44 83 ALA A C 1
ATOM 640 O O . ALA A 1 83 ? 15.532 -3.323 4.900 1.00 70.44 83 ALA A O 1
ATOM 641 N N . GLY A 1 84 ? 16.775 -1.514 4.368 1.00 69.31 84 GLY A N 1
ATOM 642 C CA . GLY A 1 84 ? 18.075 -2.079 4.753 1.00 69.31 84 GLY A CA 1
ATOM 643 C C . GLY A 1 84 ? 18.675 -3.106 3.782 1.00 69.31 84 GLY A C 1
ATOM 644 O O . GLY A 1 84 ? 19.601 -3.814 4.163 1.00 69.31 84 GLY A O 1
ATOM 645 N N . SER A 1 85 ? 18.166 -3.226 2.551 1.00 78.62 85 SER A N 1
ATOM 646 C CA . SER A 1 85 ? 18.675 -4.170 1.546 1.00 78.62 85 SER A CA 1
ATOM 647 C C . SER A 1 85 ? 18.788 -3.537 0.154 1.00 78.62 85 SER A C 1
ATOM 649 O O . SER A 1 85 ? 18.393 -2.389 -0.046 1.00 78.62 85 SER A O 1
ATOM 651 N N . SER A 1 86 ? 19.324 -4.292 -0.810 1.00 86.00 86 SER A N 1
ATOM 652 C CA . SER A 1 86 ? 19.372 -3.887 -2.215 1.00 86.00 86 SER A CA 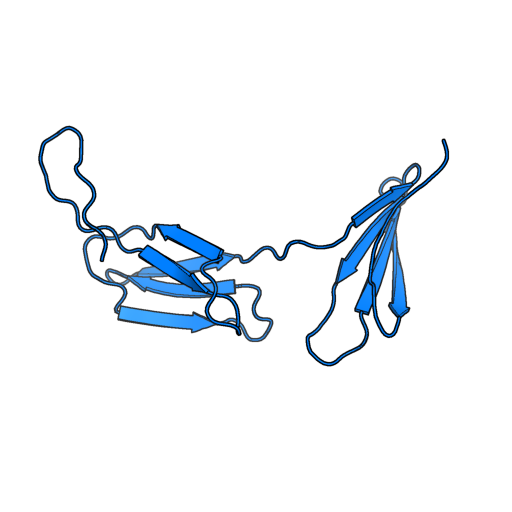1
ATOM 653 C C . SER A 1 86 ? 17.962 -3.725 -2.793 1.00 86.00 86 SER A C 1
ATOM 655 O O . SER A 1 86 ? 17.009 -4.411 -2.410 1.00 86.00 86 SER A O 1
ATOM 657 N N . CYS A 1 87 ? 17.818 -2.797 -3.734 1.00 90.31 87 CYS A N 1
ATOM 658 C CA . CYS A 1 87 ? 16.582 -2.599 -4.476 1.00 90.31 87 CYS A CA 1
ATOM 659 C C . CYS A 1 87 ? 16.514 -3.579 -5.651 1.00 90.31 87 CYS A C 1
ATOM 661 O O . CYS A 1 87 ? 17.472 -3.720 -6.413 1.00 90.31 87 CYS A O 1
ATOM 663 N N . GLY A 1 88 ? 15.365 -4.231 -5.823 1.00 92.38 88 GLY A N 1
ATOM 664 C CA . GLY A 1 88 ? 15.051 -4.980 -7.032 1.00 92.38 88 GLY A CA 1
ATOM 665 C C . GLY A 1 88 ? 14.465 -4.050 -8.090 1.00 92.38 88 GLY A C 1
ATOM 666 O O . GLY A 1 88 ? 13.552 -3.278 -7.807 1.00 92.38 88 GLY A O 1
ATOM 667 N N . MET A 1 89 ? 14.985 -4.120 -9.309 1.00 95.06 89 MET A N 1
ATOM 668 C CA . MET A 1 89 ? 14.448 -3.429 -10.476 1.00 95.06 89 MET A CA 1
ATOM 669 C C . MET A 1 89 ? 13.845 -4.469 -11.418 1.00 95.06 89 MET A C 1
ATOM 671 O O . MET A 1 89 ? 14.572 -5.289 -11.983 1.00 95.06 89 MET A O 1
ATOM 675 N N . MET A 1 90 ? 12.518 -4.471 -11.533 1.00 95.88 90 MET A N 1
ATOM 676 C CA . MET A 1 90 ? 11.776 -5.338 -12.445 1.00 95.88 90 MET A CA 1
ATOM 677 C C . MET A 1 90 ? 11.748 -4.709 -13.832 1.00 95.88 90 MET A C 1
ATOM 679 O O . MET A 1 90 ? 11.346 -3.560 -13.962 1.00 95.88 90 MET A O 1
ATOM 683 N N . PHE A 1 91 ? 12.101 -5.489 -14.845 1.00 97.31 91 PHE A N 1
ATOM 684 C CA . PHE A 1 91 ? 11.852 -5.217 -16.254 1.00 97.31 91 PHE A CA 1
ATOM 685 C C . PHE A 1 91 ? 10.784 -6.192 -16.721 1.00 97.31 91 PHE A C 1
ATOM 687 O O . PHE A 1 91 ? 11.017 -7.401 -16.713 1.00 97.31 91 PHE A O 1
ATOM 694 N N . TRP A 1 92 ? 9.624 -5.677 -17.104 1.00 97.88 92 TRP A N 1
ATOM 695 C CA . TRP A 1 92 ? 8.500 -6.483 -17.552 1.00 97.88 92 TRP A CA 1
ATOM 696 C C . TRP A 1 92 ? 8.068 -6.056 -18.949 1.00 97.88 92 TRP A C 1
ATOM 698 O O . TRP A 1 92 ? 7.530 -4.964 -19.127 1.00 97.88 92 TRP A O 1
ATOM 708 N N . ASN A 1 93 ? 8.297 -6.919 -19.937 1.00 97.50 93 ASN A N 1
ATOM 709 C CA . ASN A 1 93 ? 7.754 -6.741 -21.273 1.00 97.50 93 ASN A CA 1
ATOM 710 C C . ASN A 1 93 ? 6.268 -7.115 -21.264 1.00 97.50 93 ASN A C 1
ATOM 712 O O . ASN A 1 93 ? 5.912 -8.278 -21.108 1.00 97.50 93 ASN A O 1
ATOM 716 N N . THR A 1 94 ? 5.392 -6.136 -21.449 1.00 96.88 94 THR A N 1
ATOM 717 C CA . THR A 1 94 ? 3.940 -6.327 -21.363 1.00 96.88 94 THR A CA 1
ATOM 718 C C . THR A 1 94 ? 3.341 -7.040 -22.577 1.00 96.88 94 THR A C 1
ATOM 720 O O . THR A 1 94 ? 2.190 -7.462 -22.511 1.00 96.88 94 THR A O 1
ATOM 723 N N . LYS A 1 95 ? 4.094 -7.202 -23.677 1.00 97.44 95 LYS A N 1
ATOM 724 C CA . LYS A 1 95 ? 3.650 -7.932 -24.879 1.00 97.44 95 LYS A CA 1
ATOM 725 C C . LYS A 1 95 ? 4.013 -9.411 -24.833 1.00 97.44 95 LYS A C 1
ATOM 727 O O . LYS A 1 95 ? 3.198 -10.242 -25.214 1.00 97.44 95 LYS A O 1
ATOM 732 N N . THR A 1 96 ? 5.237 -9.724 -24.409 1.00 97.50 96 THR A N 1
ATOM 733 C CA . THR A 1 96 ? 5.739 -11.109 -24.331 1.00 97.50 96 THR A CA 1
ATOM 734 C C . THR A 1 96 ? 5.541 -11.741 -22.955 1.00 97.50 96 THR A C 1
ATOM 736 O O . THR A 1 96 ? 5.724 -12.941 -22.807 1.00 97.50 96 THR A O 1
ATOM 739 N N . ASP A 1 97 ? 5.174 -10.936 -21.956 1.00 97.12 97 ASP A N 1
ATOM 740 C CA . ASP A 1 97 ? 5.173 -11.278 -20.530 1.00 97.12 97 ASP A CA 1
ATOM 741 C C . ASP A 1 97 ? 6.557 -11.660 -19.965 1.00 97.12 97 ASP A C 1
ATOM 743 O O . ASP A 1 97 ? 6.659 -12.171 -18.849 1.00 97.12 97 ASP A O 1
ATOM 747 N N . ASP A 1 98 ? 7.647 -11.357 -20.683 1.00 97.75 98 ASP A N 1
ATOM 748 C CA . ASP A 1 98 ? 9.003 -11.600 -20.187 1.00 97.75 98 ASP A CA 1
ATOM 749 C C . ASP A 1 98 ? 9.314 -10.700 -18.990 1.00 97.75 98 ASP A C 1
ATOM 751 O O . ASP A 1 98 ? 9.151 -9.477 -19.040 1.00 97.75 98 ASP A O 1
ATOM 755 N N . ARG A 1 99 ? 9.819 -11.305 -17.912 1.00 97.88 99 ARG A N 1
ATOM 756 C CA . ARG A 1 99 ? 10.121 -10.623 -16.647 1.00 97.88 99 ARG A CA 1
ATOM 757 C C . ARG A 1 99 ? 11.553 -10.901 -16.219 1.00 97.88 99 ARG A C 1
ATOM 759 O O . ARG A 1 99 ? 11.972 -12.054 -16.142 1.00 97.88 99 ARG A O 1
ATOM 766 N N . ARG A 1 100 ? 12.310 -9.850 -15.904 1.00 97.19 100 ARG A N 1
ATOM 767 C CA . ARG A 1 100 ? 13.681 -9.952 -15.378 1.00 97.19 100 ARG A CA 1
ATOM 768 C C . ARG A 1 100 ? 13.875 -9.008 -14.206 1.00 97.19 100 ARG A C 1
ATOM 770 O O . ARG A 1 100 ? 13.450 -7.860 -14.258 1.00 97.19 100 ARG A O 1
ATOM 777 N N . ILE A 1 101 ? 14.559 -9.477 -13.166 1.00 96.19 101 ILE A N 1
ATOM 778 C CA . ILE A 1 101 ? 14.892 -8.666 -11.991 1.00 96.19 101 ILE A CA 1
ATOM 779 C C . ILE A 1 101 ? 16.399 -8.425 -11.970 1.00 96.19 101 ILE A C 1
ATOM 781 O O . ILE A 1 101 ? 17.183 -9.369 -12.057 1.00 96.19 101 ILE A O 1
ATOM 785 N N . LYS A 1 102 ? 16.801 -7.162 -11.814 1.00 94.62 102 LYS A N 1
ATOM 786 C CA . LYS A 1 102 ? 18.184 -6.774 -11.516 1.00 94.62 102 LYS A CA 1
ATOM 787 C C . LYS A 1 102 ? 18.247 -6.156 -10.127 1.00 94.62 102 LYS A C 1
ATOM 789 O O . LYS A 1 102 ? 17.525 -5.203 -9.849 1.00 94.62 102 LYS A O 1
ATOM 794 N N . TYR A 1 103 ? 19.125 -6.670 -9.273 1.00 93.50 103 TYR A N 1
ATOM 795 C CA . TYR A 1 103 ? 19.380 -6.078 -7.962 1.00 93.50 103 TYR A CA 1
ATOM 796 C C . TYR A 1 103 ? 20.460 -5.005 -8.062 1.00 93.50 103 TYR A C 1
ATOM 798 O O . TYR A 1 103 ? 21.500 -5.216 -8.687 1.00 93.50 103 TYR A O 1
ATOM 806 N N . VAL A 1 104 ? 20.211 -3.858 -7.439 1.00 92.00 104 VAL A N 1
ATOM 807 C CA . VAL A 1 104 ? 21.159 -2.743 -7.332 1.00 92.00 104 VAL A CA 1
ATOM 808 C C . VAL A 1 104 ? 21.187 -2.224 -5.891 1.00 92.00 104 VAL A C 1
ATOM 810 O O . VAL A 1 104 ? 20.174 -2.331 -5.198 1.00 92.00 104 VAL A O 1
ATOM 813 N N . PRO A 1 105 ? 22.311 -1.673 -5.399 1.00 89.44 105 PRO A N 1
ATOM 814 C CA . PRO A 1 105 ? 22.417 -1.243 -4.002 1.00 89.44 105 PRO A CA 1
ATOM 815 C C . PRO A 1 105 ? 21.380 -0.185 -3.601 1.00 89.44 105 PRO A C 1
ATOM 817 O O . PRO A 1 105 ? 20.771 -0.294 -2.542 1.00 89.44 105 PRO A O 1
ATOM 820 N N . SER A 1 106 ? 21.143 0.808 -4.459 1.00 87.50 106 SER A N 1
ATOM 821 C CA . SER A 1 106 ? 20.173 1.883 -4.238 1.00 87.50 106 SER A CA 1
ATOM 822 C C . SER A 1 106 ? 19.624 2.409 -5.567 1.00 87.50 106 SER A C 1
ATOM 824 O O . SER A 1 106 ? 2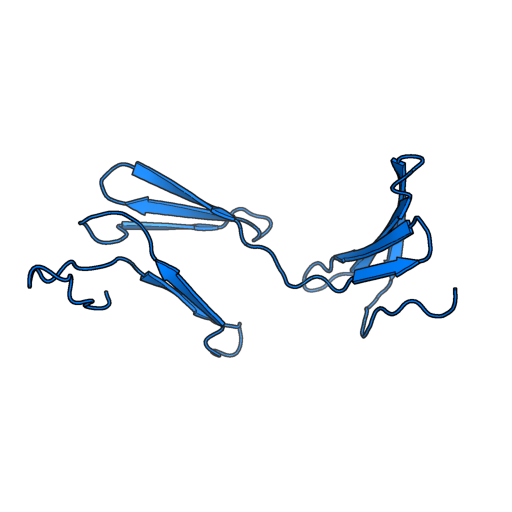0.261 2.275 -6.612 1.00 87.50 106 SER A O 1
ATOM 826 N N . ILE A 1 107 ? 18.422 2.998 -5.535 1.00 87.75 107 ILE A N 1
ATOM 827 C CA . ILE A 1 107 ? 17.782 3.635 -6.698 1.00 87.75 107 ILE A CA 1
ATOM 828 C C . ILE A 1 107 ? 17.327 5.040 -6.306 1.00 87.75 107 ILE A C 1
ATOM 830 O O . ILE A 1 107 ? 16.370 5.215 -5.541 1.00 87.75 107 ILE A O 1
ATOM 834 N N . HIS A 1 108 ? 18.004 6.048 -6.856 1.00 88.62 108 HIS A N 1
ATOM 835 C CA . HIS A 1 108 ? 17.668 7.455 -6.639 1.00 88.62 108 HIS A CA 1
ATOM 836 C C . HIS A 1 108 ? 16.571 7.942 -7.576 1.00 88.62 108 HIS A C 1
ATOM 838 O O . HIS A 1 108 ? 15.654 8.602 -7.096 1.00 88.62 108 HIS A O 1
ATOM 844 N N . ASP A 1 109 ? 16.588 7.537 -8.842 1.00 89.75 109 ASP A N 1
ATOM 845 C CA . ASP A 1 109 ? 15.557 7.919 -9.802 1.00 89.75 109 ASP A CA 1
ATOM 846 C C . ASP A 1 109 ? 15.376 6.873 -10.908 1.00 89.75 109 ASP A C 1
ATOM 848 O O . ASP A 1 109 ? 16.248 6.022 -11.103 1.00 89.75 109 ASP A O 1
ATOM 852 N N . LEU A 1 110 ? 14.238 6.924 -11.602 1.00 92.00 110 LEU A N 1
ATOM 853 C CA . LEU A 1 110 ? 13.913 6.069 -12.744 1.00 92.00 110 LEU A CA 1
ATOM 854 C C . LEU A 1 110 ? 13.219 6.888 -13.832 1.00 92.00 110 LEU A C 1
ATOM 856 O O . LEU A 1 110 ? 12.075 7.305 -13.675 1.00 92.00 110 LEU A O 1
ATOM 860 N N . HIS A 1 111 ? 13.896 7.025 -14.968 1.00 92.81 111 HIS A N 1
ATOM 861 C CA . HIS A 1 111 ? 13.378 7.692 -16.155 1.00 92.81 111 HIS A CA 1
ATOM 862 C C . HIS A 1 111 ? 13.679 6.867 -17.403 1.00 92.81 111 HIS A C 1
ATOM 864 O O . HIS A 1 111 ? 14.715 6.205 -17.488 1.00 92.81 111 HIS A O 1
ATOM 870 N N . SER A 1 112 ? 12.774 6.928 -18.372 1.00 92.38 112 SER A N 1
ATOM 871 C CA . SER A 1 112 ? 13.001 6.509 -19.747 1.00 92.38 112 SER A CA 1
ATOM 872 C C . SER A 1 112 ? 13.261 7.749 -20.597 1.00 92.38 112 SER A C 1
ATOM 874 O O . SER A 1 112 ? 12.800 8.846 -20.276 1.00 92.38 112 SER A O 1
ATOM 876 N N . ALA A 1 113 ? 14.044 7.586 -21.657 1.00 88.81 113 ALA A N 1
ATOM 877 C CA . ALA A 1 113 ? 14.326 8.641 -22.616 1.00 88.81 113 ALA A CA 1
ATOM 878 C C . ALA A 1 113 ? 14.425 8.040 -24.020 1.00 88.81 113 ALA A C 1
ATOM 880 O O . ALA A 1 113 ? 14.972 6.946 -24.179 1.00 88.81 113 ALA A O 1
ATOM 881 N N . GLY A 1 114 ? 13.941 8.798 -25.004 1.00 76.00 114 GLY A N 1
ATOM 882 C CA . GLY A 1 114 ? 13.888 8.403 -26.410 1.00 76.00 114 GLY A CA 1
ATOM 883 C C . GLY A 1 114 ? 12.610 7.644 -26.771 1.00 76.00 114 GLY A C 1
ATOM 884 O O . GLY A 1 114 ? 12.163 6.793 -26.004 1.00 76.00 114 GLY A O 1
ATOM 885 N N . ASP A 1 115 ? 12.080 7.967 -27.951 1.00 55.06 115 ASP A N 1
ATOM 886 C CA . ASP A 1 115 ? 11.112 7.173 -28.714 1.00 55.06 115 ASP A CA 1
ATOM 887 C C . ASP A 1 115 ? 11.733 6.825 -30.074 1.00 55.06 115 ASP A C 1
ATOM 889 O O . ASP A 1 115 ? 12.323 7.742 -30.698 1.00 55.06 115 ASP A O 1
#

pLDDT: mean 85.6, std 14.38, range [40.69, 97.88]

Organism: NCBI:txid2749911

Secondary structure (DSSP, 8-state):
-EEEE-TTS-EEEEEEEEEE-TTS-EEEEEEE--SSPEEEEEE-TTSSEEEEEETTEEEEEE------EEEETTEEEEEEE-TTSPEEEEEEETTT--EEEEEES--S-------